Protein AF-A0A9W8GXS9-F1 (afdb_monomer_lite)

Secondary structure (DSSP, 8-state):
---------------PPPPPPPPP-----PPP---------SEEEEE--SSTTSPPEEEEHHHHHHT-EEEESSTTSSEE---TTS-TT-EEEEEEE-SSTT-EEEEEEE--

Structure (mmCIF, N/CA/C/O backbone):
data_AF-A0A9W8GXS9-F1
#
_entry.id   AF-A0A9W8GXS9-F1
#
loop_
_atom_site.group_PDB
_atom_site.id
_atom_site.type_symbol
_atom_site.label_atom_id
_atom_site.label_alt_id
_atom_site.label_comp_id
_atom_site.label_asym_id
_atom_site.label_entity_id
_atom_site.label_seq_id
_atom_site.pdbx_PDB_ins_code
_atom_site.Cartn_x
_atom_site.Cartn_y
_atom_site.Cartn_z
_atom_site.occupancy
_atom_site.B_iso_or_equiv
_atom_site.auth_seq_id
_atom_site.auth_comp_id
_atom_site.auth_asym_id
_atom_site.auth_atom_id
_atom_site.pdbx_PDB_model_num
ATOM 1 N N . MET A 1 1 ? -81.240 -45.291 -12.732 1.00 42.81 1 MET A N 1
ATOM 2 C CA . MET A 1 1 ? -79.769 -45.355 -12.710 1.00 42.81 1 MET A CA 1
ATOM 3 C C . MET A 1 1 ? -79.231 -44.029 -13.221 1.00 42.81 1 MET A C 1
ATOM 5 O O . MET A 1 1 ? -79.242 -43.845 -14.427 1.00 42.81 1 MET A O 1
ATOM 9 N N . ASN A 1 2 ? -78.840 -43.028 -12.443 1.00 46.88 2 ASN A N 1
ATOM 10 C CA . ASN A 1 2 ? -78.893 -42.695 -11.011 1.00 46.88 2 ASN A CA 1
ATOM 11 C C . ASN A 1 2 ? -78.988 -41.145 -11.005 1.00 46.88 2 ASN A C 1
ATOM 13 O O . ASN A 1 2 ? -78.388 -40.517 -11.875 1.00 46.88 2 ASN A O 1
ATOM 17 N N . GLU A 1 3 ? -79.974 -40.551 -10.327 1.00 48.34 3 GLU A N 1
ATOM 18 C CA . GLU A 1 3 ? -79.846 -39.981 -8.964 1.00 48.34 3 GLU A CA 1
ATOM 19 C C . GLU A 1 3 ? -78.880 -38.787 -8.952 1.00 48.34 3 GLU A C 1
ATOM 21 O O . GLU A 1 3 ? -77.703 -38.915 -9.270 1.00 48.34 3 GLU A O 1
ATOM 26 N N . ASP A 1 4 ? -79.400 -37.580 -8.731 1.00 50.75 4 ASP A N 1
ATOM 27 C CA . ASP A 1 4 ? -79.264 -36.831 -7.462 1.00 50.75 4 ASP A CA 1
ATOM 28 C C . ASP A 1 4 ? -78.348 -35.617 -7.746 1.00 50.75 4 ASP A C 1
ATOM 30 O O . ASP A 1 4 ? -77.506 -35.675 -8.631 1.00 50.75 4 ASP A O 1
ATOM 34 N N . ALA A 1 5 ? -78.442 -34.443 -7.139 1.00 56.75 5 ALA A N 1
ATOM 35 C CA . ALA A 1 5 ? -79.140 -33.997 -5.953 1.00 56.75 5 ALA A CA 1
ATOM 36 C C . ALA A 1 5 ? -79.261 -32.459 -6.021 1.00 56.75 5 ALA A C 1
ATOM 38 O O . ALA A 1 5 ? -78.445 -31.796 -6.659 1.00 56.75 5 ALA A O 1
ATOM 39 N N . SER A 1 6 ? -80.267 -31.930 -5.325 1.00 51.81 6 SER A N 1
ATOM 40 C CA . SER A 1 6 ? -80.146 -30.930 -4.248 1.00 51.81 6 SER A CA 1
ATOM 41 C C . SER A 1 6 ? -79.181 -29.734 -4.421 1.00 51.81 6 SER A C 1
ATOM 43 O O . SER A 1 6 ? -78.004 -29.878 -4.700 1.00 51.81 6 SER A O 1
ATOM 45 N N . GLY A 1 7 ? -79.563 -28.498 -4.116 1.00 52.16 7 GLY A N 1
ATOM 46 C CA . GLY A 1 7 ? -80.629 -28.109 -3.216 1.00 52.16 7 GLY A CA 1
ATOM 47 C C . GLY A 1 7 ? -80.726 -26.596 -3.027 1.00 52.16 7 GLY A C 1
ATOM 48 O O . GLY A 1 7 ? -79.913 -25.802 -3.493 1.00 52.16 7 GLY A O 1
ATOM 49 N N . SER A 1 8 ? -81.809 -26.265 -2.343 1.00 57.41 8 SER A N 1
ATOM 50 C CA . SER A 1 8 ? -82.320 -24.980 -1.882 1.00 57.41 8 SER A CA 1
ATOM 51 C C . SER A 1 8 ? -81.295 -24.020 -1.272 1.00 57.41 8 SER A C 1
ATOM 53 O O . SER A 1 8 ? -80.549 -24.384 -0.367 1.00 57.41 8 SER A O 1
ATOM 55 N N . ILE A 1 9 ? -81.384 -22.754 -1.683 1.00 49.50 9 ILE A N 1
ATOM 56 C CA . ILE A 1 9 ? -80.721 -21.610 -1.054 1.00 49.50 9 ILE A CA 1
ATOM 57 C C . ILE A 1 9 ? -81.789 -20.808 -0.306 1.00 49.50 9 ILE A C 1
ATOM 59 O O . ILE A 1 9 ? -82.748 -20.328 -0.908 1.00 49.50 9 ILE A O 1
ATOM 63 N N . SER A 1 10 ? -81.629 -20.671 1.005 1.00 52.88 10 SER A N 1
ATOM 64 C CA . SER A 1 10 ? -82.253 -19.671 1.883 1.00 52.88 10 SER A CA 1
ATOM 65 C C . SER A 1 10 ? -81.560 -19.766 3.249 1.00 52.88 10 SER A C 1
ATOM 67 O O . SER A 1 10 ? -81.067 -20.844 3.579 1.00 52.88 10 SER A O 1
ATOM 69 N N . PRO A 1 11 ? -81.669 -18.765 4.130 1.00 62.06 11 PRO A N 1
ATOM 70 C CA . PRO A 1 11 ? -81.571 -17.323 3.932 1.00 62.06 11 PRO A CA 1
ATOM 71 C C . PRO A 1 11 ? -80.576 -16.751 4.981 1.00 62.06 11 PRO A C 1
ATOM 73 O O . PRO A 1 11 ? -79.677 -17.449 5.437 1.00 62.06 11 PRO A O 1
ATOM 76 N N . ASP A 1 12 ? -80.808 -15.508 5.393 1.00 44.47 12 ASP A N 1
ATOM 77 C CA . ASP A 1 12 ? -80.369 -14.876 6.642 1.00 44.47 12 ASP A CA 1
ATOM 78 C C . ASP A 1 12 ? -79.121 -13.986 6.605 1.00 44.47 12 ASP A C 1
ATOM 80 O O . ASP A 1 12 ? -77.991 -14.385 6.328 1.00 44.47 12 ASP A O 1
ATOM 84 N N . GLY A 1 13 ? -79.395 -12.710 6.879 1.00 51.78 13 GLY A N 1
ATOM 85 C CA . GLY A 1 13 ? -78.417 -11.647 6.978 1.00 51.78 13 GLY A CA 1
ATOM 86 C C . GLY A 1 13 ? -77.664 -11.674 8.299 1.00 51.78 13 GLY A C 1
ATOM 87 O O . GLY A 1 13 ? -78.068 -12.309 9.265 1.00 51.78 13 GLY A O 1
ATOM 88 N N . SER A 1 14 ? -76.567 -10.923 8.356 1.00 56.03 14 SER A N 1
ATOM 89 C CA . SER A 1 14 ? -75.927 -10.536 9.611 1.00 56.03 14 SER A CA 1
ATOM 90 C C . SER A 1 14 ? -75.020 -9.326 9.400 1.00 56.03 14 SER A C 1
ATOM 92 O O . SER A 1 14 ? -74.044 -9.378 8.660 1.00 56.03 14 SER A O 1
ATOM 94 N N . PHE A 1 15 ? -75.421 -8.229 10.044 1.00 53.97 15 PHE A N 1
ATOM 95 C CA . PHE A 1 15 ? -74.609 -7.254 10.775 1.00 53.97 15 PHE A CA 1
ATOM 96 C C . PHE A 1 15 ? -73.127 -7.094 10.386 1.00 53.97 15 PHE A C 1
ATOM 98 O O . PHE A 1 15 ? -72.272 -7.906 10.731 1.00 53.97 15 PHE A O 1
ATOM 105 N N . THR A 1 16 ? -72.800 -5.945 9.793 1.00 57.06 16 THR A N 1
ATOM 106 C CA . THR A 1 16 ? -71.423 -5.455 9.649 1.00 57.06 16 THR A CA 1
ATOM 107 C C . THR A 1 16 ? -70.931 -4.823 10.954 1.00 57.06 16 THR A C 1
ATOM 109 O O . THR A 1 16 ? -71.467 -3.808 11.402 1.00 57.06 16 THR A O 1
ATOM 112 N N . GLN A 1 17 ? -69.888 -5.408 11.540 1.00 61.84 17 GLN A N 1
ATOM 113 C CA . GLN A 1 17 ? -69.144 -4.881 12.686 1.00 61.84 17 GLN A CA 1
ATOM 114 C C . GLN A 1 17 ? -67.987 -3.981 12.198 1.00 61.84 17 GLN A C 1
ATOM 116 O O . GLN A 1 17 ? -67.313 -4.344 11.234 1.00 61.84 17 GLN A O 1
ATOM 121 N N . PRO A 1 18 ? -67.702 -2.830 12.835 1.00 60.75 18 PRO A N 1
ATOM 122 C CA . PRO A 1 18 ? -66.537 -2.016 12.492 1.00 60.75 18 PRO A CA 1
ATOM 123 C C . PRO A 1 18 ? -65.260 -2.597 13.120 1.00 60.75 18 PRO A C 1
ATOM 125 O O . PRO A 1 18 ? -65.179 -2.772 14.337 1.00 60.75 18 PRO A O 1
ATOM 128 N N . THR A 1 19 ? -64.244 -2.884 12.303 1.00 59.50 19 THR A N 1
ATOM 129 C CA . THR A 1 19 ? -62.922 -3.321 12.781 1.00 59.50 19 THR A CA 1
ATOM 130 C C . THR A 1 19 ? -62.046 -2.116 13.132 1.00 59.50 19 THR A C 1
ATOM 132 O O . THR A 1 19 ? -61.899 -1.170 12.362 1.00 59.50 19 THR A O 1
ATOM 135 N N . GLN A 1 20 ? -61.493 -2.171 14.340 1.00 63.66 20 GLN A N 1
ATOM 136 C CA . GLN A 1 20 ? -60.718 -1.151 15.043 1.00 63.66 20 GLN A CA 1
ATOM 137 C C . GLN A 1 20 ? -59.288 -1.010 14.484 1.00 63.66 20 GLN A C 1
ATOM 139 O O . GLN A 1 20 ? -58.656 -2.003 14.127 1.00 63.66 20 GLN A O 1
ATOM 144 N N . ALA A 1 21 ? -58.754 0.216 14.446 1.00 57.44 21 ALA A N 1
ATOM 145 C CA . ALA A 1 21 ? -57.379 0.495 14.030 1.00 57.44 21 ALA A CA 1
ATOM 146 C C . ALA A 1 21 ? -56.357 0.012 15.077 1.00 57.44 21 ALA A C 1
ATOM 148 O O . ALA A 1 21 ? -56.422 0.395 16.246 1.00 57.44 21 ALA A O 1
ATOM 149 N N . THR A 1 22 ? -55.389 -0.803 14.657 1.00 60.16 22 THR A N 1
ATOM 150 C CA . THR A 1 22 ? -54.273 -1.260 15.496 1.00 60.16 22 THR A CA 1
ATOM 151 C C . THR A 1 22 ? -53.156 -0.211 15.495 1.00 60.16 22 THR A C 1
ATOM 153 O O . THR A 1 22 ? -52.570 0.077 14.453 1.00 60.16 22 THR A O 1
ATOM 156 N N . GLN A 1 23 ? -52.846 0.369 16.658 1.00 63.19 23 GLN A N 1
ATOM 157 C CA . GLN A 1 23 ? -51.637 1.181 16.847 1.00 63.19 23 GLN A CA 1
ATOM 158 C C . GLN A 1 23 ? -50.394 0.279 16.938 1.00 63.19 23 GLN A C 1
ATOM 160 O O . GLN A 1 23 ? -50.441 -0.740 17.629 1.00 63.19 23 GLN A O 1
ATOM 165 N N . PRO A 1 24 ? -49.254 0.653 16.332 1.00 60.41 24 PRO A N 1
ATOM 166 C CA . PRO A 1 24 ? -47.986 -0.007 16.602 1.00 60.41 24 PRO A CA 1
ATOM 167 C C . PRO A 1 24 ? -47.394 0.490 17.929 1.00 60.41 24 PRO A C 1
ATOM 169 O O . PRO A 1 24 ? -47.041 1.660 18.081 1.00 60.41 24 PRO A O 1
ATOM 172 N N . THR A 1 25 ? -47.250 -0.415 18.896 1.00 59.59 25 THR A N 1
ATOM 173 C CA . THR A 1 25 ? -46.462 -0.193 20.114 1.00 59.59 25 THR A CA 1
ATOM 174 C C . THR A 1 25 ? -44.975 -0.157 19.749 1.00 59.59 25 THR A C 1
ATOM 176 O O . THR A 1 25 ? -44.373 -1.197 19.488 1.00 59.59 25 THR A O 1
ATOM 179 N N . GLN A 1 26 ? -44.356 1.028 19.728 1.00 56.28 26 GLN A N 1
ATOM 180 C CA . GLN A 1 26 ? -42.894 1.134 19.685 1.00 56.28 26 GLN A CA 1
ATOM 181 C C . GLN A 1 26 ? -42.325 0.820 21.070 1.00 56.28 26 GLN A C 1
ATOM 183 O O . GLN A 1 26 ? -42.435 1.610 22.005 1.00 56.28 26 GLN A O 1
ATOM 188 N N . ALA A 1 27 ? -41.709 -0.353 21.196 1.00 57.25 27 ALA A N 1
ATOM 189 C CA . ALA A 1 27 ? -40.863 -0.672 22.330 1.00 57.25 27 ALA A CA 1
ATOM 190 C C . ALA A 1 27 ? -39.577 0.166 22.252 1.00 57.25 27 ALA A C 1
ATOM 192 O O . ALA A 1 27 ? -38.776 0.015 21.330 1.00 57.25 27 ALA A O 1
ATOM 193 N N . THR A 1 28 ? -39.372 1.033 23.242 1.00 58.44 28 THR A N 1
ATOM 194 C CA . THR A 1 28 ? -38.108 1.733 23.486 1.00 58.44 28 THR A CA 1
ATOM 195 C C . THR A 1 28 ? -37.020 0.711 23.814 1.00 58.44 28 THR A C 1
ATOM 197 O O . THR A 1 28 ? -36.858 0.302 24.964 1.00 58.44 28 THR A O 1
ATOM 200 N N . GLN A 1 29 ? -36.260 0.283 22.807 1.00 56.38 29 GLN A N 1
ATOM 201 C CA . GLN A 1 29 ? -35.041 -0.486 23.029 1.00 56.38 29 GLN A CA 1
ATOM 202 C C . GLN A 1 29 ? -33.905 0.476 23.385 1.00 56.38 29 GLN A C 1
ATOM 204 O O . GLN A 1 29 ? -33.424 1.254 22.567 1.00 56.38 29 GLN A O 1
ATOM 209 N N . LYS A 1 30 ? -33.489 0.427 24.652 1.00 58.38 30 LYS A N 1
ATOM 210 C CA . LYS A 1 30 ? -32.246 1.024 25.142 1.00 58.38 30 LYS A CA 1
ATOM 211 C C . LYS A 1 30 ? -31.083 0.270 24.478 1.00 58.38 30 LYS A C 1
ATOM 213 O O . LYS A 1 30 ? -30.995 -0.939 24.700 1.00 58.38 30 LYS A O 1
ATOM 218 N N . PRO A 1 31 ? -30.210 0.918 23.684 1.00 60.97 31 PRO A N 1
ATOM 219 C CA . PRO A 1 31 ? -29.133 0.199 23.022 1.00 60.97 31 PRO A CA 1
ATOM 220 C C . PRO A 1 31 ? -28.191 -0.415 24.071 1.00 60.97 31 PRO A C 1
ATOM 222 O O . PRO A 1 31 ? -27.894 0.231 25.088 1.00 60.97 31 PRO A O 1
ATOM 225 N N . PRO A 1 32 ? -27.748 -1.668 23.873 1.00 58.38 32 PRO A N 1
ATOM 226 C CA . PRO A 1 32 ? -26.789 -2.298 24.761 1.00 58.38 32 PRO A CA 1
ATOM 227 C C . PRO A 1 32 ? -25.478 -1.509 24.718 1.00 58.38 32 PRO A C 1
ATOM 229 O O . PRO A 1 32 ? -24.923 -1.252 23.654 1.00 58.38 32 PRO A O 1
ATOM 232 N N . ARG A 1 33 ? -24.964 -1.135 25.896 1.00 59.50 33 ARG A N 1
ATOM 233 C CA . ARG A 1 33 ? -23.580 -0.667 26.068 1.00 59.50 33 ARG A CA 1
ATOM 234 C C . ARG A 1 33 ? -22.643 -1.868 25.946 1.00 59.50 33 ARG A C 1
ATOM 236 O O . ARG A 1 33 ? -22.077 -2.321 26.935 1.00 59.50 33 ARG A O 1
ATOM 243 N N . GLY A 1 34 ? -22.543 -2.421 24.745 1.00 48.03 34 GLY A N 1
ATOM 244 C CA . GLY A 1 34 ? -21.415 -3.253 24.370 1.00 48.03 34 GLY A CA 1
ATOM 245 C C . GLY A 1 34 ? -20.285 -2.313 23.988 1.00 48.03 34 GLY A C 1
ATOM 246 O O . GLY A 1 34 ? -20.443 -1.509 23.077 1.00 48.03 34 GLY A O 1
ATOM 247 N N . SER A 1 35 ? -19.160 -2.371 24.697 1.00 55.69 35 SER A N 1
ATOM 248 C CA . SER A 1 35 ? -17.899 -1.880 24.151 1.00 55.69 35 SER A CA 1
ATOM 249 C C . SER A 1 35 ? -17.572 -2.738 22.934 1.00 55.69 35 SER A C 1
ATOM 251 O O . SER A 1 35 ? -16.886 -3.752 23.047 1.00 55.69 35 SER A O 1
ATOM 253 N N . GLU A 1 36 ? -18.114 -2.360 21.780 1.00 49.72 36 GLU A N 1
ATOM 254 C CA . GLU A 1 36 ? -17.643 -2.832 20.492 1.00 49.72 36 GLU A CA 1
ATOM 255 C C . GLU A 1 36 ? -16.195 -2.361 20.395 1.00 49.72 36 GLU A C 1
ATOM 257 O O . GLU A 1 36 ? -15.903 -1.198 20.116 1.00 49.72 36 GLU A O 1
ATOM 262 N N . ARG A 1 37 ? -15.256 -3.256 20.723 1.00 56.94 37 ARG A N 1
ATOM 263 C CA . ARG A 1 37 ? -13.894 -3.132 20.219 1.00 56.94 37 ARG A CA 1
ATOM 264 C C . ARG A 1 37 ? -14.075 -3.014 18.717 1.00 56.94 37 ARG A C 1
ATOM 266 O O . ARG A 1 37 ? -14.461 -3.997 18.097 1.00 56.94 37 ARG A O 1
ATOM 273 N N . HIS A 1 38 ? -13.897 -1.812 18.175 1.00 51.78 38 HIS A N 1
ATOM 274 C CA . HIS A 1 38 ? -13.872 -1.596 16.740 1.00 51.78 38 HIS A CA 1
ATOM 275 C C . HIS A 1 38 ? -12.786 -2.514 16.189 1.00 51.78 38 HIS A C 1
ATOM 277 O O . HIS A 1 38 ? -11.595 -2.215 16.267 1.00 51.78 38 HIS A O 1
ATOM 283 N N . GLU A 1 39 ? -13.198 -3.681 15.709 1.00 55.28 39 GLU A N 1
ATOM 284 C CA . GLU A 1 39 ? -12.359 -4.537 14.906 1.00 55.28 39 GLU A CA 1
ATOM 285 C C . GLU A 1 39 ? -12.083 -3.695 13.669 1.00 55.28 39 GLU A C 1
ATOM 287 O O . GLU A 1 39 ? -12.990 -3.442 12.875 1.00 55.28 39 GLU A O 1
ATOM 292 N N . ALA A 1 40 ? -10.882 -3.117 13.596 1.00 61.50 40 ALA A N 1
ATOM 293 C CA . ALA A 1 40 ? -10.495 -2.172 12.559 1.00 61.50 40 ALA A CA 1
ATOM 294 C C . ALA A 1 40 ? -10.315 -2.929 11.234 1.00 61.50 40 ALA A C 1
ATOM 296 O O . ALA A 1 40 ? -9.213 -3.112 10.721 1.00 61.50 40 ALA A O 1
ATOM 297 N N . THR A 1 41 ? -11.426 -3.438 10.723 1.00 72.88 41 THR A N 1
ATOM 298 C CA . THR A 1 41 ? -11.565 -4.186 9.489 1.00 72.88 41 THR A CA 1
ATOM 299 C C . THR A 1 41 ? -11.907 -3.162 8.419 1.00 72.88 41 THR A C 1
ATOM 301 O O . THR A 1 41 ? -12.954 -2.521 8.438 1.00 72.88 41 THR A O 1
ATOM 304 N N . GLY A 1 42 ? -10.959 -2.895 7.525 1.00 89.25 42 GLY A N 1
ATOM 305 C CA . GLY A 1 42 ? -11.157 -1.884 6.496 1.00 89.25 42 GLY A CA 1
ATOM 306 C C . GLY A 1 42 ? -9.879 -1.439 5.808 1.00 89.25 42 GLY A C 1
ATOM 307 O O . GLY A 1 42 ? -8.764 -1.747 6.232 1.00 89.25 42 GLY A O 1
ATOM 308 N N . VAL A 1 43 ? -10.071 -0.696 4.721 1.00 94.88 43 VAL A N 1
ATOM 309 C CA . VAL A 1 43 ? -9.002 0.001 4.005 1.00 94.88 43 VAL A CA 1
ATOM 310 C C . VAL A 1 43 ? -8.705 1.300 4.745 1.00 94.88 43 VAL A C 1
ATOM 312 O O . VAL A 1 43 ? -9.574 2.162 4.841 1.00 94.88 43 VAL A O 1
ATOM 315 N N . PHE A 1 44 ? -7.478 1.449 5.237 1.00 94.06 44 PHE A N 1
ATOM 316 C 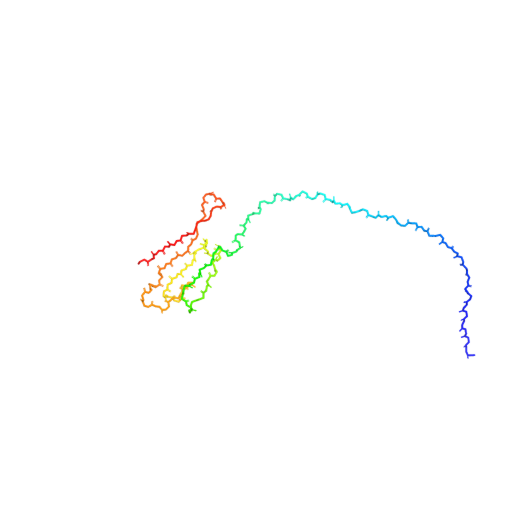CA . PHE A 1 44 ? -7.021 2.677 5.887 1.00 94.06 44 PHE A CA 1
ATOM 317 C C . PHE A 1 44 ? -6.669 3.752 4.856 1.00 94.06 44 PHE A C 1
ATOM 319 O O . PHE A 1 44 ? -7.065 4.909 4.965 1.00 94.06 44 PHE A O 1
ATOM 326 N N . ALA A 1 45 ? -5.913 3.361 3.830 1.00 94.69 45 ALA A N 1
ATOM 327 C CA . ALA A 1 45 ? -5.431 4.264 2.795 1.00 94.69 45 ALA A CA 1
ATOM 328 C C . ALA A 1 45 ? -5.230 3.527 1.466 1.00 94.69 45 ALA A C 1
ATOM 330 O O . ALA A 1 45 ? -5.232 2.297 1.400 1.00 94.69 45 ALA A O 1
ATOM 331 N N . ARG A 1 46 ? -5.048 4.285 0.381 1.00 96.25 46 ARG A N 1
ATOM 332 C CA . ARG A 1 46 ? -4.721 3.748 -0.946 1.00 96.25 46 ARG A CA 1
ATOM 333 C C . ARG A 1 46 ? -3.423 4.358 -1.445 1.00 96.25 46 ARG A C 1
ATOM 335 O O . ARG A 1 46 ? -3.313 5.578 -1.536 1.00 96.25 46 ARG A O 1
ATOM 342 N N . LEU A 1 47 ? -2.477 3.509 -1.826 1.00 95.50 47 LEU A N 1
ATOM 343 C CA . LEU A 1 47 ? -1.276 3.928 -2.530 1.00 95.50 47 LEU A CA 1
ATOM 344 C C . LEU A 1 47 ? -1.608 4.031 -4.021 1.00 95.50 47 LEU A C 1
ATOM 346 O O . LEU A 1 47 ? -1.929 3.028 -4.658 1.00 95.50 47 LEU A O 1
ATOM 350 N N . VAL A 1 48 ? -1.573 5.244 -4.569 1.00 96.31 48 VAL A N 1
ATOM 351 C CA . VAL A 1 48 ? -1.859 5.497 -5.986 1.00 96.31 48 VAL A CA 1
ATOM 352 C C . VAL A 1 48 ? -0.542 5.791 -6.701 1.00 96.31 48 VAL A C 1
ATOM 354 O O . VAL A 1 48 ? 0.059 6.833 -6.449 1.00 96.31 48 VAL A O 1
ATOM 357 N N . PRO A 1 49 ? -0.059 4.892 -7.571 1.00 93.94 49 PRO A N 1
ATOM 358 C CA . PRO A 1 49 ? 1.168 5.137 -8.305 1.00 93.94 49 PRO A CA 1
ATOM 359 C C . PRO A 1 49 ? 0.955 6.209 -9.377 1.00 93.94 49 PRO A C 1
ATOM 361 O O . PRO A 1 49 ? -0.056 6.217 -10.075 1.00 93.94 49 PRO A O 1
ATOM 364 N N . CYS A 1 50 ? 1.956 7.067 -9.568 1.00 93.44 50 CYS A N 1
ATOM 365 C CA . CYS A 1 50 ? 1.952 8.066 -10.642 1.00 93.44 50 CYS A CA 1
ATOM 366 C C . CYS A 1 50 ? 2.309 7.472 -12.018 1.00 93.44 50 CYS A C 1
ATOM 368 O O . CYS A 1 50 ? 2.184 8.148 -13.034 1.00 93.44 50 CYS A O 1
ATOM 370 N N . HIS A 1 51 ? 2.786 6.223 -12.064 1.00 89.75 51 HIS A N 1
ATOM 371 C CA . HIS A 1 51 ? 3.196 5.556 -13.297 1.00 89.75 51 HIS A CA 1
ATOM 372 C C . HIS A 1 51 ? 2.050 4.692 -13.860 1.00 89.75 51 HIS A C 1
ATOM 374 O O . HIS A 1 51 ? 1.515 3.864 -13.121 1.00 89.75 51 HIS A O 1
ATOM 380 N N . PRO A 1 52 ? 1.713 4.781 -15.163 1.00 90.19 52 PRO A N 1
ATOM 381 C CA . PRO A 1 52 ? 0.509 4.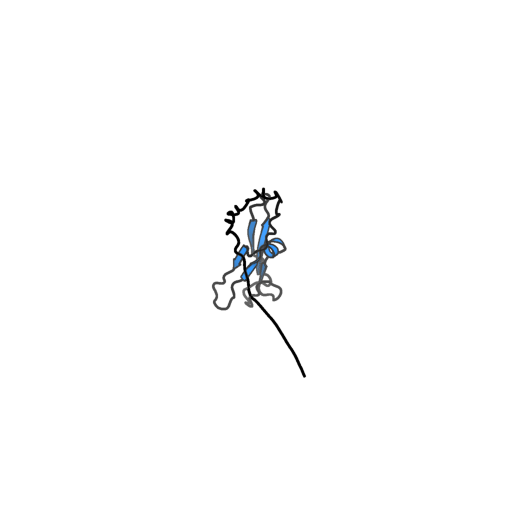160 -15.741 1.00 90.19 52 PRO A CA 1
ATOM 382 C C . PRO A 1 52 ? 0.488 2.624 -15.711 1.00 90.19 52 PRO A C 1
ATOM 384 O O . PRO A 1 52 ? -0.568 2.010 -15.814 1.00 90.19 52 PRO A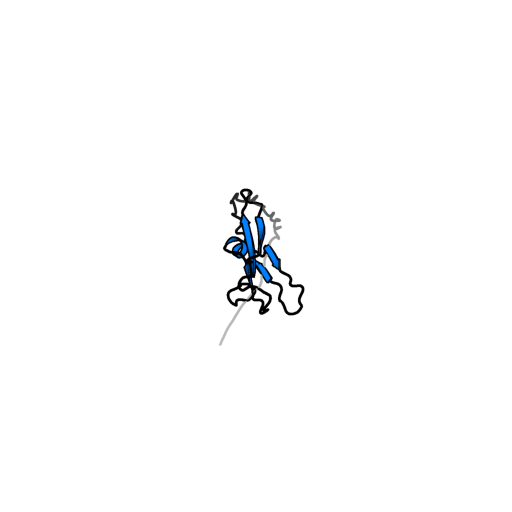 O 1
ATOM 387 N N . HIS A 1 53 ? 1.652 1.987 -15.587 1.00 88.62 53 HIS A N 1
ATOM 388 C CA . HIS A 1 53 ? 1.773 0.523 -15.545 1.00 88.62 53 HIS A CA 1
ATOM 389 C C . HIS A 1 53 ? 1.665 -0.078 -14.141 1.00 88.62 53 HIS A C 1
ATOM 391 O O . HIS A 1 53 ? 1.662 -1.298 -14.005 1.00 88.62 53 HIS A O 1
ATOM 397 N N . LEU A 1 54 ? 1.587 0.750 -13.100 1.00 90.06 54 LEU A N 1
ATOM 398 C CA . LEU A 1 54 ? 1.434 0.278 -11.731 1.00 90.06 54 LEU A CA 1
ATOM 399 C C . LEU A 1 54 ? -0.035 0.369 -11.314 1.00 90.06 54 LEU A C 1
ATOM 401 O O . LEU A 1 54 ? -0.756 1.297 -11.675 1.00 90.06 54 LEU A O 1
ATOM 405 N N . ARG A 1 55 ? -0.486 -0.616 -10.538 1.00 92.94 55 ARG A N 1
ATOM 406 C CA . ARG A 1 55 ? -1.855 -0.671 -10.019 1.00 92.94 55 ARG A CA 1
ATOM 407 C C . ARG A 1 55 ? -1.915 0.040 -8.662 1.00 92.94 55 ARG A C 1
ATOM 409 O O . ARG A 1 55 ? -1.003 -0.147 -7.857 1.00 92.94 55 ARG A O 1
ATOM 416 N N . PRO A 1 56 ? -2.975 0.814 -8.371 1.00 95.44 56 PRO A N 1
ATOM 417 C CA . PRO A 1 56 ? -3.225 1.282 -7.016 1.00 95.44 56 PRO A CA 1
ATOM 418 C C . PRO A 1 56 ? -3.363 0.115 -6.034 1.00 95.44 56 PRO A C 1
ATOM 420 O O . PRO A 1 56 ? -4.017 -0.877 -6.355 1.00 95.44 56 PRO A O 1
ATOM 423 N N . LEU A 1 57 ? -2.809 0.267 -4.833 1.00 95.56 57 LEU A N 1
ATOM 424 C CA . LEU A 1 57 ? -2.879 -0.725 -3.760 1.00 95.56 57 LEU A CA 1
ATOM 425 C C . LEU A 1 57 ? -3.750 -0.199 -2.617 1.00 95.56 57 LEU A C 1
ATOM 427 O O . LEU A 1 57 ? -3.484 0.872 -2.072 1.00 95.56 57 LEU A O 1
ATOM 431 N N . ALA A 1 58 ? -4.785 -0.952 -2.248 1.00 96.69 58 ALA A N 1
ATOM 432 C CA . ALA A 1 58 ? -5.542 -0.700 -1.027 1.00 96.69 58 ALA A CA 1
ATOM 433 C C . ALA A 1 58 ? -4.771 -1.257 0.175 1.00 96.69 58 ALA A C 1
ATOM 435 O O . ALA A 1 58 ? -4.377 -2.420 0.167 1.00 96.69 58 ALA A O 1
ATOM 436 N N . MET A 1 59 ? -4.542 -0.421 1.185 1.00 96.19 59 MET A N 1
ATOM 437 C CA . MET A 1 59 ? -3.821 -0.798 2.394 1.00 96.19 59 MET A CA 1
ATOM 438 C C . MET A 1 59 ? -4.810 -1.045 3.522 1.00 96.19 59 MET A C 1
ATOM 440 O O . MET A 1 59 ? -5.426 -0.122 4.055 1.00 96.19 59 MET A O 1
ATOM 444 N N . GLU A 1 60 ? -4.964 -2.314 3.863 1.00 96.25 60 GLU A N 1
ATOM 445 C CA . GLU A 1 60 ? -5.793 -2.768 4.972 1.00 96.25 60 GLU A CA 1
ATOM 446 C C . GLU A 1 60 ? -5.184 -2.392 6.324 1.00 96.25 60 GLU A C 1
ATOM 448 O O . GLU A 1 60 ? -3.981 -2.570 6.547 1.00 96.25 60 GLU A O 1
ATOM 453 N N . THR A 1 61 ? -6.036 -1.927 7.240 1.00 94.44 61 THR A N 1
ATOM 454 C CA . THR A 1 61 ? -5.653 -1.547 8.604 1.00 94.44 61 THR A CA 1
ATOM 455 C C . THR A 1 61 ? -4.985 -2.698 9.350 1.00 94.44 61 THR A C 1
ATOM 457 O O . THR A 1 61 ? -3.929 -2.512 9.949 1.00 94.44 61 THR A O 1
ATOM 460 N N . VAL A 1 62 ? -5.554 -3.905 9.257 1.00 94.50 62 VAL A N 1
ATOM 461 C CA . VAL A 1 62 ? -5.032 -5.106 9.930 1.00 94.50 62 VAL A CA 1
ATOM 462 C C . VAL A 1 62 ? -3.599 -5.396 9.496 1.00 94.50 62 VAL A C 1
ATOM 464 O O . VAL A 1 62 ? -2.723 -5.561 10.341 1.00 94.50 62 VAL A O 1
ATOM 467 N N . LYS A 1 63 ? -3.334 -5.382 8.185 1.00 96.00 63 LYS A N 1
ATOM 468 C CA . LYS A 1 63 ? -1.992 -5.629 7.651 1.00 96.00 63 LYS A CA 1
ATOM 469 C C . LYS A 1 63 ? -1.011 -4.521 8.021 1.00 96.00 63 LYS A C 1
ATOM 471 O O . LYS A 1 63 ? 0.129 -4.813 8.372 1.00 96.00 63 LYS A O 1
ATOM 476 N N . LEU A 1 64 ? -1.448 -3.261 8.000 1.00 96.06 64 LEU A N 1
ATOM 477 C CA . LEU A 1 64 ? -0.626 -2.133 8.442 1.00 96.06 64 LEU A CA 1
ATOM 478 C C . LEU A 1 64 ? -0.191 -2.264 9.912 1.00 96.06 64 LEU A C 1
ATOM 480 O O . LEU A 1 64 ? 0.948 -1.918 10.220 1.00 96.06 64 LEU A O 1
ATOM 484 N N . LEU A 1 65 ? -1.050 -2.807 10.780 1.00 94.62 65 LEU A N 1
ATOM 485 C CA . LEU A 1 65 ? -0.765 -3.044 12.201 1.00 94.62 65 LEU A CA 1
ATOM 486 C C . LEU A 1 65 ? 0.028 -4.338 12.466 1.00 94.62 65 LEU A C 1
ATOM 488 O O . LEU A 1 65 ? 0.796 -4.399 13.421 1.00 94.62 65 LEU A O 1
ATOM 492 N N . SER A 1 66 ? -0.132 -5.380 11.642 1.00 94.44 66 SER A N 1
ATOM 493 C CA . SER A 1 66 ? 0.488 -6.697 11.874 1.00 94.44 66 SER A CA 1
ATOM 494 C C . SER A 1 66 ? 1.912 -6.832 11.332 1.00 94.44 66 SER A C 1
ATOM 496 O O . SER A 1 66 ? 2.566 -7.852 11.546 1.00 94.44 66 SER A O 1
ATOM 498 N N . GLY A 1 67 ? 2.383 -5.859 10.557 1.00 94.44 67 GLY A N 1
ATOM 499 C CA . GLY A 1 67 ? 3.647 -5.995 9.842 1.00 94.44 67 GLY A CA 1
ATOM 500 C C . GLY A 1 67 ? 3.858 -4.994 8.715 1.00 94.44 67 GLY A C 1
ATOM 501 O O . GLY A 1 67 ? 4.985 -4.851 8.249 1.00 94.44 67 GLY A O 1
ATOM 502 N N . GLY A 1 68 ? 2.842 -4.247 8.311 1.00 96.88 68 GLY A N 1
ATOM 503 C CA . GLY A 1 68 ? 2.979 -3.258 7.258 1.00 96.88 68 GLY A CA 1
ATOM 504 C C . GLY A 1 68 ? 3.006 -3.845 5.850 1.00 96.88 68 GLY A C 1
ATOM 505 O O . GLY A 1 68 ? 2.785 -5.034 5.629 1.00 96.88 68 GLY A O 1
ATOM 506 N N . TYR A 1 69 ? 3.282 -2.963 4.899 1.00 98.00 69 TYR A N 1
ATOM 507 C CA . TYR A 1 69 ? 3.494 -3.263 3.493 1.00 98.00 69 TYR A CA 1
ATOM 508 C C . TYR A 1 69 ? 4.939 -2.947 3.133 1.00 98.00 69 TYR A C 1
ATOM 510 O O . TYR A 1 69 ? 5.434 -1.858 3.418 1.00 98.00 69 TYR A O 1
ATOM 518 N N . THR A 1 70 ? 5.611 -3.887 2.489 1.00 98.12 70 THR A N 1
ATOM 519 C CA . THR A 1 70 ? 6.969 -3.746 1.970 1.00 98.12 70 THR A CA 1
ATOM 520 C C . THR A 1 70 ? 6.943 -3.464 0.476 1.00 98.12 70 THR A C 1
ATOM 522 O O . THR A 1 70 ? 6.230 -4.110 -0.291 1.00 98.12 70 THR A O 1
ATOM 525 N N . ILE A 1 71 ? 7.730 -2.479 0.059 1.00 97.56 71 ILE A N 1
ATOM 526 C CA . ILE A 1 71 ? 7.885 -2.078 -1.336 1.00 97.56 71 ILE A CA 1
ATOM 527 C C . ILE A 1 71 ? 9.356 -2.265 -1.688 1.00 97.56 71 ILE A C 1
ATOM 529 O O . ILE A 1 71 ? 10.234 -1.759 -0.988 1.00 97.56 71 ILE A O 1
ATOM 533 N N . GLY A 1 72 ? 9.650 -2.996 -2.755 1.00 97.31 72 GLY A N 1
ATOM 534 C CA . GLY A 1 72 ? 11.027 -3.319 -3.112 1.00 97.31 72 GLY A CA 1
ATOM 535 C C . GLY A 1 72 ? 11.138 -4.068 -4.427 1.00 97.31 72 GLY A C 1
ATOM 536 O O . GLY A 1 72 ? 10.148 -4.283 -5.113 1.00 97.31 72 GLY A O 1
ATOM 537 N N . ARG A 1 73 ? 12.359 -4.445 -4.800 1.00 97.38 73 ARG A N 1
ATOM 538 C CA . ARG A 1 73 ? 12.630 -5.188 -6.037 1.00 97.38 73 ARG A CA 1
ATOM 539 C C . ARG A 1 73 ? 12.363 -6.683 -5.918 1.00 97.38 73 ARG A C 1
ATOM 541 O O . ARG A 1 73 ? 12.104 -7.337 -6.921 1.00 97.38 73 ARG A O 1
ATOM 548 N N . LEU A 1 74 ? 12.471 -7.246 -4.718 1.00 96.81 74 LEU A N 1
ATOM 549 C CA . LEU A 1 74 ? 12.269 -8.678 -4.527 1.00 96.81 74 LEU A CA 1
ATOM 550 C C . LEU A 1 74 ? 10.792 -9.055 -4.712 1.00 96.81 74 LEU A C 1
ATOM 552 O O . LEU A 1 74 ? 9.886 -8.248 -4.506 1.00 96.81 74 LEU A O 1
ATOM 556 N N . VAL A 1 75 ? 10.557 -10.298 -5.129 1.00 96.50 75 VAL A N 1
ATOM 557 C CA . VAL A 1 75 ? 9.211 -10.854 -5.360 1.00 96.50 75 VAL A CA 1
ATOM 558 C C . VAL A 1 75 ? 8.458 -11.147 -4.057 1.00 96.50 75 VAL A C 1
ATOM 560 O O . VAL A 1 75 ? 7.244 -11.300 -4.068 1.00 96.50 75 VAL A O 1
ATOM 563 N N . ASP A 1 76 ? 9.169 -11.209 -2.930 1.00 96.19 76 ASP A N 1
ATOM 564 C CA . ASP A 1 76 ? 8.591 -11.416 -1.599 1.00 96.19 76 ASP A CA 1
ATOM 565 C C . ASP A 1 76 ? 8.020 -10.129 -0.977 1.00 96.19 76 ASP A C 1
ATOM 567 O O . ASP A 1 76 ? 7.422 -10.185 0.096 1.00 96.19 76 ASP A O 1
ATOM 571 N N . CYS A 1 77 ? 8.206 -8.975 -1.627 1.00 96.94 77 CYS A N 1
ATOM 572 C CA . CYS A 1 77 ? 7.612 -7.710 -1.211 1.00 96.94 77 CYS A CA 1
ATOM 573 C C . CYS A 1 77 ? 6.127 -7.649 -1.581 1.00 96.94 77 CYS A C 1
ATOM 575 O O . CYS A 1 77 ? 5.707 -8.146 -2.625 1.00 96.94 77 CYS A O 1
ATOM 577 N N . ASP A 1 78 ? 5.344 -6.936 -0.774 1.00 96.00 78 ASP A N 1
ATOM 578 C CA . ASP A 1 78 ? 3.922 -6.700 -1.053 1.00 96.00 78 ASP A CA 1
ATOM 579 C C . ASP A 1 78 ? 3.703 -5.898 -2.341 1.00 96.00 78 ASP A C 1
ATOM 581 O O . ASP A 1 78 ? 2.724 -6.107 -3.058 1.00 96.00 78 ASP A O 1
ATOM 585 N N . VAL A 1 79 ? 4.632 -4.986 -2.643 1.00 95.12 79 VAL A N 1
ATOM 586 C CA . VAL A 1 79 ? 4.738 -4.310 -3.936 1.00 95.12 79 VAL A CA 1
ATOM 587 C C . VAL A 1 79 ? 6.122 -4.570 -4.507 1.00 95.12 79 VAL A C 1
ATOM 589 O O . VAL A 1 79 ? 7.111 -3.975 -4.072 1.00 95.12 79 VAL A O 1
ATOM 592 N N . SER A 1 80 ? 6.175 -5.442 -5.509 1.00 95.06 80 SER A N 1
ATOM 593 C CA . SER A 1 80 ? 7.400 -5.720 -6.249 1.00 95.06 80 SER A CA 1
ATOM 594 C C . SER A 1 80 ? 7.561 -4.747 -7.420 1.00 95.06 80 SER A C 1
ATOM 596 O O . SER A 1 80 ? 6.672 -4.600 -8.263 1.00 95.06 80 SER A O 1
ATOM 598 N N . LEU A 1 81 ? 8.699 -4.059 -7.462 1.00 94.38 81 LEU A N 1
ATOM 599 C CA . LEU A 1 81 ? 9.099 -3.122 -8.504 1.00 94.38 81 LEU A CA 1
ATOM 600 C C . LEU A 1 81 ? 10.360 -3.659 -9.186 1.00 94.38 81 LEU A C 1
ATOM 602 O O . LEU A 1 81 ? 11.466 -3.485 -8.676 1.00 94.38 81 LEU A O 1
ATOM 606 N N . ASP A 1 82 ? 10.208 -4.278 -10.357 1.00 92.88 82 ASP A N 1
ATOM 607 C CA . ASP A 1 82 ? 11.325 -4.839 -11.130 1.00 92.88 82 ASP A CA 1
ATOM 608 C C . ASP A 1 82 ? 12.160 -3.740 -11.813 1.00 92.88 82 ASP A C 1
ATOM 610 O O . ASP A 1 82 ? 12.068 -3.460 -13.013 1.00 92.88 82 ASP A O 1
ATOM 614 N N . ARG A 1 83 ? 12.913 -3.005 -10.996 1.00 92.88 83 ARG A N 1
ATOM 615 C CA . ARG A 1 83 ? 13.740 -1.870 -11.398 1.00 92.88 83 ARG A CA 1
ATOM 616 C C . ARG A 1 83 ? 15.074 -1.948 -10.676 1.00 92.88 83 ARG A C 1
ATOM 618 O O . ARG A 1 83 ? 15.130 -2.035 -9.453 1.00 92.88 83 ARG A O 1
ATOM 625 N N . THR A 1 84 ? 16.171 -1.869 -11.422 1.00 94.62 84 THR A N 1
ATOM 626 C CA . THR A 1 84 ? 17.531 -2.024 -10.877 1.00 94.62 84 THR A CA 1
ATOM 627 C C . THR A 1 84 ? 17.910 -0.951 -9.854 1.00 94.62 84 THR A C 1
ATOM 629 O O . THR A 1 84 ? 18.706 -1.234 -8.963 1.00 94.62 84 THR A O 1
ATOM 632 N N . TYR A 1 85 ? 17.305 0.237 -9.935 1.00 94.25 85 TYR A N 1
ATOM 633 C CA . TYR A 1 85 ? 17.500 1.339 -8.987 1.00 94.25 85 TYR A CA 1
ATOM 634 C C . TYR A 1 85 ? 16.673 1.216 -7.694 1.00 94.25 85 TYR A C 1
ATOM 636 O O . TYR A 1 85 ? 16.791 2.067 -6.818 1.00 94.25 85 TYR A O 1
ATOM 644 N N . VAL A 1 86 ? 15.831 0.185 -7.561 1.00 95.50 86 VAL A N 1
ATOM 645 C CA . VAL A 1 86 ? 15.065 -0.101 -6.341 1.00 95.50 86 VAL A CA 1
ATOM 646 C C . VAL A 1 86 ? 15.801 -1.171 -5.533 1.00 95.50 86 VAL A C 1
ATOM 648 O O . VAL A 1 86 ? 16.2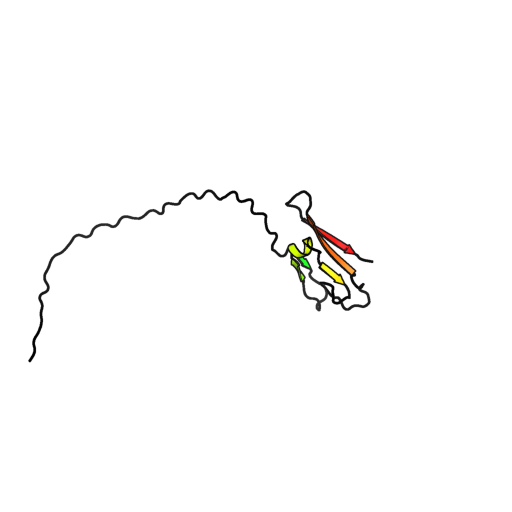08 -2.207 -6.071 1.00 95.50 86 VAL A O 1
ATOM 651 N N . SER A 1 87 ? 15.983 -0.923 -4.234 1.00 97.00 87 SER A N 1
ATOM 652 C CA . SER A 1 87 ? 16.593 -1.886 -3.309 1.00 97.00 87 SER A CA 1
ATOM 653 C C . SER A 1 87 ? 15.722 -3.137 -3.160 1.00 97.00 87 SER A C 1
ATOM 655 O O . SER A 1 87 ? 14.518 -3.109 -3.415 1.00 97.00 87 SER A O 1
ATOM 657 N N . GLY A 1 88 ? 16.310 -4.246 -2.701 1.00 97.25 88 GLY A N 1
ATOM 658 C CA . GLY A 1 88 ? 15.580 -5.508 -2.536 1.00 97.25 88 GLY A CA 1
ATOM 659 C C . GLY A 1 88 ? 14.300 -5.359 -1.705 1.00 97.25 88 GLY A C 1
ATOM 660 O O . GLY A 1 88 ? 13.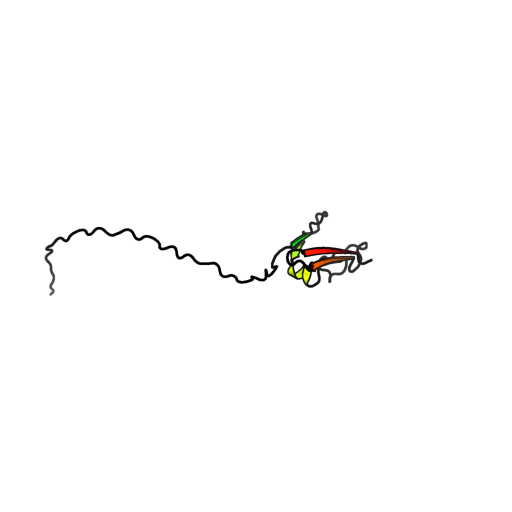239 -5.785 -2.149 1.00 97.25 88 GLY A O 1
ATOM 661 N N . ARG A 1 89 ? 14.393 -4.654 -0.572 1.00 97.50 89 ARG A N 1
ATOM 662 C CA . ARG A 1 89 ? 13.274 -4.238 0.288 1.00 97.50 89 ARG A CA 1
ATOM 663 C C . ARG A 1 89 ? 13.401 -2.747 0.584 1.00 97.50 89 ARG A C 1
ATOM 665 O O . ARG A 1 89 ? 13.901 -2.387 1.639 1.00 97.50 89 ARG A O 1
ATOM 672 N N . HIS A 1 90 ? 13.030 -1.905 -0.373 1.00 97.62 90 HIS A N 1
ATOM 673 C CA . HIS A 1 90 ? 13.351 -0.476 -0.399 1.00 97.62 90 HIS A CA 1
ATOM 674 C C . HIS A 1 90 ? 12.685 0.342 0.707 1.00 97.62 90 HIS A C 1
ATOM 676 O O . HIS A 1 90 ? 13.354 1.119 1.372 1.00 97.62 90 HIS A O 1
ATOM 682 N N . CYS A 1 91 ? 11.393 0.153 0.956 1.00 98.12 91 CYS A N 1
ATOM 683 C CA . CYS A 1 91 ? 10.731 0.828 2.067 1.00 98.12 91 CYS A CA 1
ATOM 684 C C . CYS A 1 91 ? 9.604 -0.010 2.666 1.00 98.12 91 CYS A C 1
ATOM 686 O O . CYS A 1 91 ? 9.164 -1.014 2.093 1.00 98.12 91 CYS A O 1
ATOM 688 N N . ARG A 1 92 ? 9.152 0.401 3.852 1.00 97.88 92 ARG A N 1
ATOM 689 C CA . ARG A 1 92 ? 8.053 -0.233 4.580 1.00 97.88 92 ARG A CA 1
ATOM 690 C C . ARG A 1 92 ? 7.065 0.815 5.080 1.00 97.88 92 ARG A C 1
ATOM 692 O O . ARG A 1 92 ? 7.463 1.797 5.700 1.00 97.88 92 ARG A O 1
ATOM 699 N N . LEU A 1 93 ? 5.784 0.567 4.831 1.00 98.19 93 LEU A N 1
ATOM 700 C CA . LEU A 1 93 ? 4.649 1.336 5.338 1.00 98.19 93 LEU A CA 1
ATOM 701 C C . LEU A 1 93 ? 4.014 0.556 6.484 1.00 98.19 93 LEU A C 1
ATOM 703 O O . LEU A 1 93 ? 3.651 -0.596 6.277 1.00 98.19 93 LEU A O 1
ATOM 707 N N . TYR A 1 94 ? 3.862 1.129 7.671 1.00 97.62 94 TYR A N 1
ATOM 708 C CA . TYR A 1 94 ? 3.236 0.428 8.800 1.00 97.62 94 TYR A CA 1
ATOM 709 C C . TYR A 1 94 ? 2.520 1.404 9.727 1.00 97.62 94 TYR A C 1
ATOM 711 O O . TYR A 1 94 ? 2.753 2.610 9.660 1.00 97.62 94 TYR A O 1
ATOM 719 N N . MET A 1 95 ? 1.630 0.883 10.567 1.00 95.88 95 MET A N 1
ATOM 720 C CA . MET A 1 95 ? 0.932 1.675 11.572 1.00 95.88 95 MET A CA 1
ATOM 721 C C . MET A 1 95 ? 1.352 1.290 12.981 1.00 95.88 95 MET A C 1
ATOM 723 O O . MET A 1 95 ? 1.574 0.116 13.269 1.00 95.88 95 MET A O 1
ATOM 727 N N . GLU A 1 96 ? 1.379 2.284 13.863 1.00 94.56 96 GLU A N 1
ATOM 728 C CA . GLU A 1 96 ? 1.440 2.072 15.308 1.00 94.56 96 GLU A CA 1
ATOM 729 C C . GLU A 1 96 ? 0.168 2.617 15.953 1.00 94.56 96 GLU A C 1
ATOM 731 O O . GLU A 1 96 ? -0.398 3.629 15.522 1.00 94.56 96 GLU A O 1
ATOM 736 N N . SER A 1 97 ? -0.298 1.904 16.977 1.00 89.31 97 SER A N 1
ATOM 737 C CA . SER A 1 97 ? -1.376 2.377 17.841 1.00 89.31 97 SER A CA 1
ATOM 738 C C . SER A 1 97 ? -0.755 3.214 18.948 1.00 89.31 97 SER A C 1
ATOM 740 O O . SER A 1 97 ? 0.145 2.739 19.640 1.00 89.31 97 SER A O 1
ATOM 742 N N . ASP A 1 98 ? -1.218 4.451 19.098 1.00 86.38 98 ASP A N 1
ATOM 743 C CA . ASP A 1 98 ? -0.780 5.308 20.195 1.00 86.38 98 ASP A CA 1
ATOM 744 C C . ASP A 1 98 ? -1.500 4.922 21.505 1.00 86.38 98 ASP A C 1
ATOM 746 O O . ASP A 1 98 ? -2.378 4.054 21.528 1.00 86.38 98 ASP A O 1
ATOM 750 N N . SER A 1 99 ? -1.152 5.585 22.610 1.00 86.88 99 SER A N 1
ATOM 751 C CA . SER A 1 99 ? -1.860 5.425 23.889 1.00 86.88 99 SER A CA 1
ATOM 752 C C . SER A 1 99 ? -3.313 5.909 23.797 1.00 86.88 99 SER A C 1
ATOM 754 O O . SER A 1 99 ? -4.177 5.438 24.537 1.00 86.88 99 SER A O 1
ATOM 756 N N . ASP A 1 100 ? -3.587 6.830 22.869 1.00 88.88 100 ASP A N 1
ATOM 757 C CA . ASP A 1 100 ? -4.931 7.271 22.515 1.00 88.88 100 ASP A CA 1
ATOM 758 C C . ASP A 1 100 ? -5.588 6.268 21.541 1.00 88.88 100 ASP A C 1
ATOM 760 O O . ASP A 1 100 ? -5.217 6.227 20.366 1.00 88.88 100 ASP A O 1
ATOM 764 N N . PRO A 1 101 ? -6.639 5.524 21.941 1.00 77.69 101 PRO A N 1
ATOM 765 C CA . PRO A 1 101 ? -7.249 4.478 21.107 1.00 77.69 101 PRO A CA 1
ATOM 766 C C . PRO A 1 101 ? -7.935 4.998 19.831 1.00 77.69 101 PRO A C 1
ATOM 768 O O . PRO A 1 101 ? -8.333 4.211 18.977 1.00 77.69 101 PRO A O 1
ATOM 771 N N . GLY A 1 102 ? -8.096 6.318 19.696 1.00 83.12 102 GLY A N 1
ATOM 772 C CA . GLY A 1 102 ? -8.626 6.968 18.497 1.00 83.12 102 GLY A CA 1
ATOM 773 C C . GLY A 1 102 ? -7.558 7.469 17.522 1.00 83.12 102 GLY A C 1
ATOM 774 O O . GLY A 1 102 ? -7.917 7.985 16.464 1.00 83.12 102 GLY A O 1
ATOM 775 N N . LYS A 1 103 ? -6.267 7.364 17.860 1.00 88.00 103 LYS A N 1
ATOM 776 C CA . LYS A 1 103 ? -5.168 7.847 17.019 1.00 88.00 103 LYS A CA 1
ATOM 777 C C . LYS A 1 103 ? -4.359 6.675 16.484 1.00 88.00 103 LYS A C 1
ATOM 779 O O . LYS A 1 103 ? -3.788 5.890 17.234 1.00 88.00 103 LYS A O 1
ATOM 784 N N . GLN A 1 104 ? -4.307 6.591 15.163 1.00 90.38 104 GLN A N 1
ATOM 785 C CA . GLN A 1 104 ? -3.462 5.657 14.434 1.00 90.38 104 GLN A CA 1
ATOM 786 C C . GLN A 1 104 ? -2.539 6.474 13.541 1.00 90.38 104 GLN A C 1
ATOM 788 O O . GLN A 1 104 ? -3.004 7.325 12.780 1.00 90.38 104 GLN A O 1
ATOM 793 N N . ASN A 1 105 ? -1.238 6.229 13.656 1.00 94.44 105 ASN A N 1
ATOM 794 C CA . ASN A 1 105 ? -0.226 6.934 12.882 1.00 94.44 105 ASN A CA 1
ATOM 795 C C . ASN A 1 105 ? 0.326 5.995 11.807 1.00 94.44 105 ASN A C 1
ATOM 797 O O . ASN A 1 105 ? 0.671 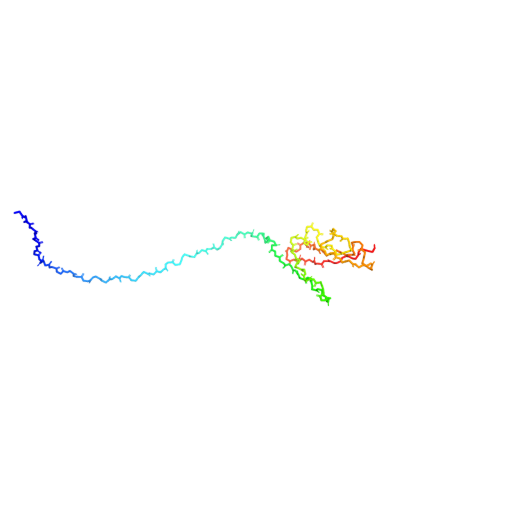4.853 12.104 1.00 94.44 105 ASN A O 1
ATOM 801 N N . LEU A 1 106 ? 0.409 6.479 10.566 1.00 95.69 106 LEU A N 1
ATOM 802 C CA . LEU A 1 106 ? 1.029 5.773 9.445 1.00 95.69 106 LEU A CA 1
ATOM 803 C C . LEU A 1 106 ? 2.465 6.267 9.265 1.00 95.69 106 LEU A C 1
ATOM 805 O O . LEU A 1 106 ? 2.694 7.459 9.059 1.00 95.69 106 LEU A O 1
ATOM 809 N N . TYR A 1 107 ? 3.413 5.338 9.279 1.00 97.25 107 TYR A N 1
ATOM 810 C CA . TYR A 1 107 ? 4.837 5.604 9.124 1.00 97.25 107 TYR A CA 1
ATOM 811 C C . TYR A 1 107 ? 5.366 5.038 7.812 1.00 97.25 107 TYR A C 1
ATOM 813 O O . TYR A 1 107 ? 4.863 4.040 7.290 1.00 97.25 107 TYR A O 1
ATOM 821 N N . ILE A 1 108 ? 6.422 5.675 7.308 1.00 97.56 108 ILE A N 1
ATOM 822 C CA . ILE A 1 108 ? 7.202 5.223 6.158 1.00 97.56 108 ILE A CA 1
ATOM 823 C C . ILE A 1 108 ? 8.658 5.139 6.600 1.00 97.56 108 ILE A C 1
ATOM 825 O O . ILE A 1 108 ? 9.216 6.133 7.061 1.00 97.56 108 ILE A O 1
ATOM 829 N N . VAL A 1 109 ? 9.271 3.969 6.446 1.00 97.94 109 VAL A N 1
ATOM 830 C CA . VAL A 1 109 ? 10.697 3.759 6.725 1.00 97.94 109 VAL A CA 1
ATOM 831 C C . VAL A 1 109 ? 11.408 3.394 5.433 1.00 97.94 109 VAL A C 1
ATOM 833 O O . VAL A 1 109 ? 11.016 2.447 4.751 1.00 97.94 109 VAL A O 1
ATOM 836 N N . ASP A 1 110 ? 12.434 4.175 5.103 1.00 97.06 110 ASP A N 1
ATOM 837 C CA . ASP A 1 110 ? 13.371 3.924 4.007 1.00 97.06 110 ASP A CA 1
ATOM 838 C C . ASP A 1 110 ? 14.476 2.979 4.497 1.00 97.06 110 ASP A C 1
ATOM 840 O O . ASP A 1 110 ? 15.181 3.279 5.465 1.00 97.06 110 ASP A O 1
ATOM 844 N N . ASN A 1 111 ? 14.609 1.828 3.846 1.00 90.88 111 ASN A N 1
ATOM 845 C CA . ASN A 1 111 ? 15.626 0.833 4.153 1.00 90.88 111 ASN A CA 1
ATOM 846 C C . ASN A 1 111 ? 16.780 1.029 3.166 1.00 90.88 111 ASN A C 1
ATOM 848 O O . ASN A 1 111 ? 16.776 0.478 2.057 1.00 90.88 111 ASN A O 1
ATOM 852 N N . ARG A 1 112 ? 17.749 1.848 3.568 1.00 77.31 112 ARG A N 1
ATOM 853 C CA . ARG A 1 112 ? 18.979 2.059 2.800 1.00 77.31 112 ARG A CA 1
ATOM 854 C C . ARG A 1 112 ? 19.888 0.838 2.811 1.00 77.31 112 ARG A C 1
ATOM 856 O O . ARG A 1 112 ? 19.996 0.192 3.877 1.00 77.31 112 ARG A O 1
#

Organism: NCBI:txid1052879

Radius of gyration: 35.24 Å; chains: 1; bounding box: 101×53×42 Å

pLDDT: mean 80.14, std 18.93, range [42.81, 98.19]

InterPro domains:
  IPR000253 Forkhead-associated (FHA) domain [PF00498] (69-111)
  IPR000253 Forkhead-associated (FHA) domain [PS50006] (69-112)
  IPR008984 SMAD/FHA domain superfamily [SSF49879] (15-111)

Foldseek 3Di:
DDDDDYDDDDDDDDDDDDDDDDDDDDDPDDDDPDPPPPPQFDFPDWDDDPDPPDDIDGHTQVCLAPPFFWDFCAPPGNHHDVDPPTHRGAKGWHWDQDPPNPDIDIDMDGDD

Sequence (112 aa):
MNEDASGSISPDGSFTQPTQATQPTQATQKPPRGSERHEATGVFARLVPCHPHLRPLAMETVKLLSGGYTIGRLVDCDVSLDRTYVSGRHCRLYMESDSDPGKQNLYIVDNR